Protein AF-A0A0D8I6P5-F1 (afdb_monomer_lite)

Foldseek 3Di:
DDKAWPCVVCVVVVCVVCVVVQFPDWTWIDDDQKIKIWTQGPLRKIKIKIFHPQFEDDPVVSVVVDVNPDPDDLVQWDWDGDRHITMTTGDDPVPDD

Structure (mmCIF, N/CA/C/O backbone):
data_AF-A0A0D8I6P5-F1
#
_entry.id   AF-A0A0D8I6P5-F1
#
loop_
_atom_site.group_PDB
_atom_site.id
_atom_site.type_symbol
_atom_site.label_atom_id
_atom_site.label_alt_id
_atom_site.label_comp_id
_atom_site.label_asym_id
_atom_site.label_entity_id
_atom_site.label_seq_id
_atom_site.pdbx_PDB_ins_code
_atom_site.Cartn_x
_atom_site.Cartn_y
_atom_site.Cartn_z
_atom_site.occupancy
_atom_site.B_iso_or_equiv
_atom_site.auth_seq_id
_atom_site.auth_comp_id
_atom_site.auth_asym_id
_atom_site.auth_atom_id
_atom_site.pdbx_PDB_model_num
ATOM 1 N N . MET A 1 1 ? 17.373 2.447 6.001 1.00 71.81 1 MET A N 1
ATOM 2 C CA . MET A 1 1 ? 16.745 2.753 4.696 1.00 71.81 1 MET A CA 1
ATOM 3 C C . MET A 1 1 ? 15.381 3.371 4.940 1.00 71.81 1 MET A C 1
ATOM 5 O O . MET A 1 1 ? 14.626 2.825 5.745 1.00 71.81 1 MET A O 1
ATOM 9 N N . THR A 1 2 ? 15.115 4.498 4.289 1.00 90.62 2 THR A N 1
ATOM 10 C CA . THR A 1 2 ? 13.965 5.382 4.540 1.00 90.62 2 THR A CA 1
ATOM 11 C C . THR A 1 2 ? 12.916 5.199 3.447 1.00 90.62 2 THR A C 1
ATOM 13 O O . THR A 1 2 ? 13.270 4.860 2.320 1.00 90.62 2 THR A O 1
ATOM 16 N N . ILE A 1 3 ? 11.640 5.362 3.791 1.00 96.06 3 ILE A N 1
ATOM 17 C CA . ILE A 1 3 ? 10.541 5.406 2.823 1.00 96.06 3 ILE A CA 1
ATOM 18 C C . ILE A 1 3 ? 10.398 6.840 2.309 1.00 96.06 3 ILE A C 1
ATOM 20 O O . ILE A 1 3 ? 10.433 7.776 3.105 1.00 96.06 3 ILE A O 1
ATOM 24 N N . ILE A 1 4 ? 10.300 7.019 0.994 1.00 97.56 4 ILE A N 1
ATOM 25 C CA . ILE A 1 4 ? 10.283 8.343 0.360 1.00 97.56 4 ILE A CA 1
ATOM 26 C C . ILE A 1 4 ? 8.926 8.542 -0.302 1.00 97.56 4 ILE A C 1
ATOM 28 O O . ILE A 1 4 ? 8.480 7.681 -1.056 1.00 97.56 4 ILE A O 1
ATOM 32 N N . ASN A 1 5 ? 8.266 9.663 -0.016 1.00 97.81 5 ASN A N 1
ATOM 33 C CA . ASN A 1 5 ? 7.033 10.043 -0.697 1.00 97.81 5 ASN A CA 1
ATOM 34 C C . ASN A 1 5 ? 7.374 10.621 -2.074 1.00 97.81 5 ASN A C 1
ATOM 36 O O . ASN A 1 5 ? 8.112 11.597 -2.162 1.00 97.81 5 ASN A O 1
ATOM 40 N N . VAL A 1 6 ? 6.825 10.014 -3.123 1.00 98.06 6 VAL A N 1
ATOM 41 C CA . VAL A 1 6 ? 7.023 10.396 -4.530 1.00 98.06 6 VAL A CA 1
ATOM 42 C C . VAL A 1 6 ? 5.682 10.678 -5.222 1.00 98.06 6 VAL A C 1
ATOM 44 O O . VAL A 1 6 ? 5.496 10.471 -6.423 1.00 98.06 6 VAL A O 1
ATOM 47 N N . SER A 1 7 ? 4.681 11.094 -4.444 1.00 98.06 7 SER A N 1
ATOM 48 C CA . SER A 1 7 ? 3.318 11.324 -4.936 1.00 98.06 7 SER A CA 1
ATOM 49 C C . SER A 1 7 ? 3.259 12.457 -5.960 1.00 98.06 7 SER A C 1
ATOM 51 O O . SER A 1 7 ? 2.495 12.379 -6.921 1.00 98.06 7 SER A O 1
ATOM 53 N N . LYS A 1 8 ? 4.086 13.497 -5.792 1.00 97.50 8 LYS A N 1
ATOM 54 C CA . LYS A 1 8 ? 4.088 14.680 -6.665 1.00 97.50 8 LYS A CA 1
ATOM 55 C C . LYS A 1 8 ? 4.513 14.322 -8.089 1.00 97.50 8 LYS A C 1
ATOM 57 O O . LYS A 1 8 ? 3.872 14.743 -9.048 1.00 97.50 8 LYS A O 1
ATOM 62 N N . GLU A 1 9 ? 5.550 13.504 -8.218 1.00 97.62 9 GLU A N 1
ATOM 63 C CA . GLU A 1 9 ? 6.094 13.014 -9.485 1.00 97.62 9 GLU A CA 1
ATOM 64 C C . GLU A 1 9 ? 5.137 12.033 -10.175 1.00 97.62 9 GLU A C 1
ATOM 66 O O . GLU A 1 9 ? 5.206 11.837 -11.385 1.00 97.62 9 GLU A O 1
ATOM 71 N N . ASN A 1 10 ? 4.215 11.434 -9.416 1.00 97.25 10 ASN A N 1
ATOM 72 C CA . ASN A 1 10 ? 3.278 10.419 -9.889 1.00 97.25 10 ASN A CA 1
ATOM 73 C C . ASN A 1 10 ? 1.815 10.900 -9.887 1.00 97.25 10 ASN A C 1
ATOM 75 O O . ASN A 1 10 ? 0.893 10.082 -9.855 1.00 97.25 10 ASN A O 1
ATOM 79 N N . ALA A 1 11 ? 1.577 12.213 -9.964 1.00 96.69 11 ALA A N 1
ATOM 80 C CA . ALA A 1 11 ? 0.230 12.789 -9.922 1.00 96.69 11 ALA A CA 1
ATOM 81 C C . ALA A 1 11 ? -0.715 12.219 -11.003 1.00 96.69 11 ALA A C 1
ATOM 83 O O . ALA A 1 11 ? -1.900 12.025 -10.743 1.00 96.69 11 ALA A O 1
ATOM 84 N N . GLY A 1 12 ? -0.201 11.907 -12.200 1.00 97.06 12 GLY A N 1
ATOM 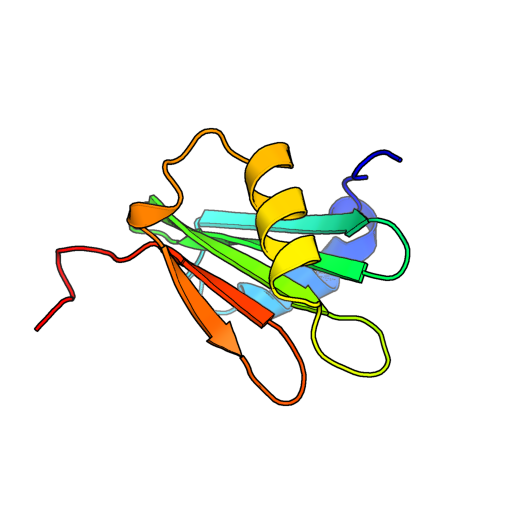85 C CA . GLY A 1 12 ? -0.981 11.256 -13.261 1.00 97.06 12 GLY A CA 1
ATOM 86 C C . GLY A 1 12 ? -1.459 9.854 -12.870 1.00 97.06 12 GLY A C 1
ATOM 87 O O . GLY A 1 12 ? -2.637 9.542 -13.010 1.00 97.06 12 GLY A O 1
ATOM 88 N N . THR A 1 13 ? -0.571 9.040 -12.298 1.00 95.69 13 THR A N 1
ATOM 89 C CA . THR A 1 13 ? -0.900 7.701 -11.785 1.00 95.69 13 THR A CA 1
ATOM 90 C C . THR A 1 13 ? -1.926 7.771 -10.659 1.00 95.69 13 THR A C 1
ATOM 92 O O . THR A 1 13 ? -2.869 6.988 -10.640 1.00 95.69 13 THR A O 1
ATOM 95 N N . ILE A 1 14 ? -1.785 8.740 -9.750 1.00 97.25 14 ILE A N 1
ATOM 96 C CA . ILE A 1 14 ? -2.745 8.966 -8.663 1.00 97.25 14 ILE A CA 1
ATOM 97 C C . ILE A 1 14 ? -4.141 9.273 -9.216 1.00 97.25 14 ILE A C 1
ATOM 99 O O . ILE A 1 14 ? -5.121 8.700 -8.745 1.00 97.25 14 ILE A O 1
ATOM 103 N N . ARG A 1 15 ? -4.236 10.123 -10.248 1.00 96.56 15 ARG A N 1
ATOM 104 C CA . ARG A 1 15 ? -5.515 10.426 -10.911 1.00 96.56 15 ARG A CA 1
ATOM 105 C C . ARG A 1 15 ? -6.154 9.187 -11.535 1.00 96.56 15 ARG A C 1
ATOM 107 O O . ARG A 1 15 ? -7.361 9.036 -11.428 1.00 96.56 15 ARG A O 1
ATOM 114 N N . LEU A 1 16 ? -5.360 8.304 -12.145 1.00 95.81 16 LEU A N 1
ATOM 115 C CA . LEU A 1 16 ? -5.862 7.050 -12.718 1.00 95.81 16 LEU A CA 1
ATOM 116 C C . LEU A 1 16 ? -6.362 6.081 -11.639 1.00 95.81 16 LEU A C 1
ATOM 118 O O . LEU A 1 16 ? -7.437 5.513 -11.782 1.00 95.81 16 LEU A O 1
ATOM 122 N N . 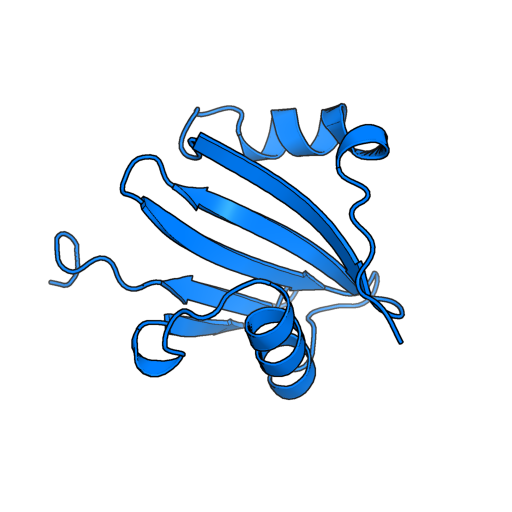ILE A 1 17 ? -5.610 5.918 -10.545 1.00 94.19 17 ILE A N 1
ATOM 123 C CA . ILE A 1 17 ? -6.008 5.057 -9.417 1.00 94.19 17 ILE A CA 1
ATOM 124 C C . ILE A 1 17 ? -7.318 5.542 -8.792 1.00 94.19 17 ILE A C 1
ATOM 126 O O . ILE A 1 17 ? -8.147 4.728 -8.397 1.00 94.19 17 ILE A O 1
ATOM 130 N N . ASN A 1 18 ? -7.500 6.860 -8.694 1.00 95.06 18 ASN A N 1
ATOM 131 C CA . ASN A 1 18 ? -8.657 7.464 -8.043 1.00 95.06 18 ASN A CA 1
ATOM 132 C C . ASN A 1 18 ? -9.708 8.013 -9.019 1.00 95.06 18 ASN A C 1
ATOM 134 O O . ASN A 1 18 ? -10.435 8.940 -8.670 1.00 95.06 18 ASN A O 1
ATOM 138 N N . GLN A 1 19 ? -9.787 7.479 -10.240 1.00 93.56 19 GLN A N 1
ATOM 139 C CA . GLN A 1 19 ? -10.711 7.981 -11.267 1.00 93.56 19 GLN A CA 1
ATOM 140 C C . GLN A 1 19 ? -12.187 7.929 -10.825 1.00 93.56 19 GLN A C 1
ATOM 142 O O . GLN A 1 19 ? -12.961 8.823 -11.155 1.00 93.56 19 GLN A O 1
ATOM 147 N N . ASP A 1 20 ? -12.544 6.930 -10.014 1.00 92.88 20 ASP A N 1
ATOM 148 C CA . ASP A 1 20 ? -13.906 6.696 -9.522 1.00 92.88 20 ASP A CA 1
ATOM 149 C C . ASP A 1 20 ? -14.175 7.373 -8.162 1.00 92.88 20 ASP A C 1
ATOM 151 O O . ASP A 1 20 ? -15.218 7.155 -7.551 1.00 92.88 20 ASP A O 1
ATOM 155 N N . ASN A 1 21 ? -13.236 8.192 -7.662 1.00 92.06 21 ASN A N 1
ATOM 156 C CA . ASN A 1 21 ? -13.296 8.864 -6.353 1.00 92.06 21 ASN A CA 1
ATOM 157 C C . ASN A 1 21 ? -13.551 7.920 -5.160 1.00 92.06 21 ASN A C 1
ATOM 159 O O . ASN A 1 21 ? -14.126 8.318 -4.147 1.00 92.06 21 ASN A O 1
ATOM 163 N N . LEU A 1 22 ? -13.101 6.666 -5.261 1.00 92.12 22 LEU A N 1
ATOM 164 C CA . LEU A 1 22 ? -13.215 5.664 -4.194 1.00 92.12 22 LEU A CA 1
ATOM 165 C C . LEU A 1 22 ? -12.279 5.951 -3.010 1.00 92.12 22 LEU A C 1
ATOM 167 O O . LEU A 1 22 ? -12.477 5.437 -1.906 1.00 92.12 22 LEU A O 1
ATOM 171 N N . PHE A 1 23 ? -11.254 6.776 -3.228 1.00 95.19 23 PHE A N 1
ATOM 172 C CA . PHE A 1 23 ? -10.258 7.137 -2.232 1.00 95.19 23 PHE A CA 1
ATOM 173 C C . PHE A 1 23 ? -10.303 8.637 -1.945 1.00 95.19 23 PHE A C 1
ATOM 175 O O . PHE A 1 23 ? -10.290 9.469 -2.852 1.00 95.19 23 PHE A O 1
ATOM 182 N N . LYS A 1 24 ? -10.306 9.003 -0.662 1.00 95.44 24 LYS A N 1
ATOM 183 C CA . LYS A 1 24 ? -10.127 10.401 -0.239 1.00 95.44 24 LYS A CA 1
ATOM 184 C C . LYS A 1 24 ? -8.652 10.797 -0.178 1.00 95.44 24 LYS A C 1
ATOM 186 O O . LYS A 1 24 ? -8.324 11.978 -0.177 1.00 95.44 24 LYS A O 1
ATOM 191 N N . GLU A 1 25 ? -7.768 9.805 -0.124 1.00 97.19 25 GLU A N 1
ATOM 192 C CA . GLU A 1 25 ? -6.327 9.997 -0.091 1.00 97.19 25 GLU A CA 1
ATOM 193 C C . GLU A 1 25 ? -5.637 8.882 -0.873 1.00 97.19 25 GLU A C 1
ATOM 195 O O . GLU A 1 25 ? -5.919 7.703 -0.664 1.00 97.19 25 GLU A O 1
ATOM 200 N N . VAL A 1 26 ? -4.711 9.261 -1.751 1.00 98.19 26 VAL A N 1
ATOM 201 C CA . VAL A 1 26 ? -3.817 8.333 -2.443 1.00 98.19 26 VAL A CA 1
ATOM 202 C C . VAL A 1 26 ? -2.416 8.920 -2.407 1.00 98.19 26 VAL A C 1
ATOM 204 O O . VAL A 1 26 ? -2.196 10.050 -2.845 1.00 98.19 26 VAL A O 1
ATOM 207 N N . GLN A 1 27 ? -1.467 8.144 -1.900 1.00 98.44 27 GLN A N 1
ATOM 208 C CA . GLN A 1 27 ? -0.052 8.480 -1.879 1.00 98.44 27 GLN A CA 1
ATOM 209 C C . GLN A 1 27 ? 0.763 7.364 -2.528 1.00 98.44 27 GLN A C 1
ATOM 211 O O . GLN A 1 27 ? 0.414 6.183 -2.465 1.00 98.44 27 GLN A O 1
ATOM 216 N N . ILE A 1 28 ? 1.873 7.745 -3.151 1.00 98.50 28 ILE A N 1
ATOM 217 C CA . ILE A 1 28 ? 2.828 6.813 -3.740 1.00 98.50 28 ILE A CA 1
ATOM 218 C C . ILE A 1 28 ? 4.172 6.999 -3.050 1.00 98.50 28 ILE A C 1
ATOM 220 O O . ILE A 1 28 ? 4.682 8.115 -2.943 1.00 98.50 28 ILE A O 1
ATOM 224 N N . TYR A 1 29 ? 4.756 5.886 -2.614 1.00 98.44 29 TYR A N 1
ATOM 225 C CA . TYR A 1 29 ? 6.065 5.859 -1.978 1.00 98.44 29 TYR A CA 1
ATOM 226 C C . TYR A 1 29 ? 7.036 4.933 -2.703 1.00 98.44 29 TYR A C 1
ATOM 228 O O . TYR A 1 29 ? 6.648 4.002 -3.416 1.00 98.44 29 TYR A O 1
ATOM 236 N N . GLU A 1 30 ? 8.318 5.169 -2.453 1.00 97.44 30 GLU A N 1
ATOM 237 C CA . GLU A 1 30 ? 9.414 4.278 -2.808 1.00 97.44 30 GLU A CA 1
ATOM 238 C C . GLU A 1 30 ? 10.134 3.780 -1.555 1.00 97.44 30 GLU A C 1
ATOM 240 O O . GLU A 1 30 ? 10.395 4.526 -0.605 1.00 97.44 30 GLU A O 1
ATOM 245 N N . TYR A 1 31 ? 10.467 2.490 -1.557 1.00 96.44 31 TYR A N 1
ATOM 246 C CA . TYR A 1 31 ? 11.272 1.863 -0.514 1.00 96.44 31 TYR A CA 1
ATOM 247 C C . TYR A 1 31 ? 12.100 0.726 -1.112 1.00 96.44 31 TYR A C 1
ATOM 249 O O . TYR A 1 31 ? 11.548 -0.274 -1.569 1.00 96.44 31 TYR A O 1
ATOM 257 N N . LYS A 1 32 ? 13.433 0.844 -1.088 1.00 92.94 32 LYS A N 1
ATOM 258 C CA . LYS A 1 32 ? 14.335 -0.070 -1.818 1.00 92.94 32 LYS A CA 1
ATOM 259 C C . LYS A 1 32 ? 13.971 -0.078 -3.317 1.00 92.94 32 LYS A C 1
ATOM 261 O O . LYS A 1 32 ? 13.991 0.970 -3.942 1.00 92.94 32 LYS A O 1
ATOM 266 N N . ASN A 1 33 ? 13.628 -1.235 -3.878 1.00 94.19 33 ASN A N 1
ATOM 267 C CA . ASN A 1 33 ? 13.157 -1.436 -5.250 1.00 94.19 33 ASN A CA 1
ATOM 268 C C . ASN A 1 33 ? 11.623 -1.597 -5.345 1.00 94.19 33 ASN A C 1
ATOM 270 O O . ASN A 1 33 ? 11.124 -2.109 -6.349 1.00 94.19 33 ASN A O 1
ATOM 274 N N . LEU A 1 34 ? 10.885 -1.232 -4.290 1.00 97.44 34 LEU A N 1
ATOM 275 C CA . LEU A 1 34 ? 9.431 -1.346 -4.231 1.00 97.44 34 LEU A CA 1
ATOM 276 C C . LEU A 1 34 ? 8.763 -0.011 -4.539 1.00 97.44 34 LEU A C 1
ATOM 278 O O . LEU A 1 34 ? 9.127 1.022 -3.973 1.00 97.44 34 LEU A O 1
ATOM 282 N N . ARG A 1 35 ? 7.719 -0.078 -5.365 1.00 97.81 35 ARG A N 1
ATOM 283 C CA . ARG A 1 35 ? 6.691 0.952 -5.477 1.00 97.81 35 ARG A CA 1
ATOM 284 C C . ARG A 1 35 ? 5.560 0.594 -4.525 1.00 97.81 35 ARG A C 1
ATOM 286 O O . ARG A 1 35 ? 5.098 -0.547 -4.521 1.00 97.81 35 ARG A O 1
ATOM 293 N N . ILE A 1 36 ? 5.138 1.560 -3.723 1.00 98.50 36 ILE A N 1
ATOM 294 C CA . ILE A 1 36 ? 4.092 1.390 -2.718 1.00 98.50 36 ILE A CA 1
ATOM 295 C C . ILE A 1 36 ? 2.960 2.343 -3.057 1.00 98.50 3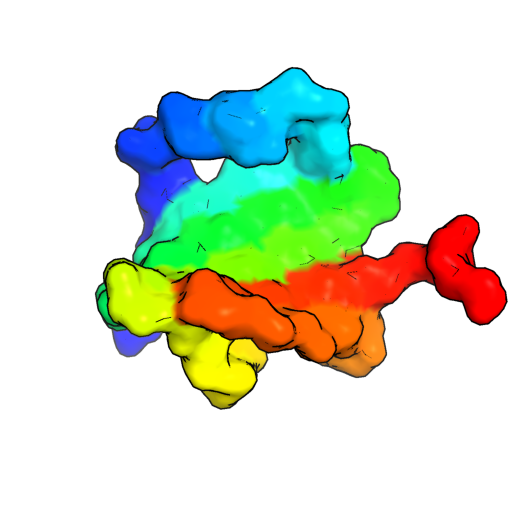6 ILE A C 1
ATOM 297 O O . ILE A 1 36 ? 3.206 3.526 -3.282 1.00 98.50 36 ILE A O 1
ATOM 301 N N . ILE A 1 37 ? 1.737 1.831 -3.068 1.00 98.25 37 ILE A N 1
ATOM 302 C CA . ILE A 1 37 ? 0.527 2.641 -3.173 1.00 98.25 37 ILE A CA 1
ATOM 303 C C . ILE A 1 37 ? -0.180 2.552 -1.826 1.00 98.25 37 ILE A C 1
ATOM 305 O O . ILE A 1 37 ? -0.490 1.457 -1.357 1.00 98.25 37 ILE A O 1
ATOM 309 N N . TYR A 1 38 ? -0.403 3.708 -1.217 1.00 98.44 38 TYR A N 1
ATOM 310 C CA . TYR A 1 38 ? -1.134 3.890 0.027 1.00 98.44 38 TYR A CA 1
ATOM 311 C C . TYR A 1 38 ? -2.433 4.612 -0.305 1.00 98.44 38 TYR A C 1
ATOM 313 O O . TYR A 1 38 ? -2.397 5.703 -0.871 1.00 98.44 38 TYR A O 1
ATOM 321 N N . CYS A 1 39 ? -3.567 4.019 0.040 1.00 97.81 39 CYS A N 1
ATOM 322 C CA . CYS A 1 39 ? -4.877 4.594 -0.224 1.00 97.81 39 CYS A CA 1
ATOM 323 C C . CYS A 1 39 ? -5.716 4.607 1.047 1.00 97.81 39 CYS A C 1
ATOM 325 O O . CYS A 1 39 ? -5.817 3.586 1.720 1.00 97.81 39 CYS A O 1
ATOM 327 N N . VAL A 1 40 ? -6.393 5.719 1.321 1.00 97.00 40 VAL A N 1
ATOM 328 C CA . VAL A 1 40 ? -7.479 5.767 2.303 1.00 97.00 40 VAL A CA 1
ATOM 329 C C . VAL A 1 40 ? -8.789 5.916 1.548 1.00 97.00 40 VAL A C 1
ATOM 331 O O . VAL A 1 40 ? -8.985 6.879 0.801 1.00 97.00 40 VAL A O 1
ATOM 334 N N . THR A 1 41 ? -9.682 4.949 1.727 1.00 95.00 41 THR A N 1
ATOM 335 C CA . THR A 1 41 ? -11.012 4.953 1.114 1.00 95.00 41 THR A CA 1
ATOM 336 C C . THR A 1 41 ? -11.873 6.085 1.673 1.00 95.00 41 THR A C 1
ATOM 338 O O . THR A 1 41 ? -11.596 6.653 2.737 1.00 95.00 41 THR A O 1
ATOM 341 N N . THR A 1 42 ? -12.953 6.413 0.968 1.00 93.75 42 THR A N 1
ATOM 342 C CA . THR A 1 42 ? -13.987 7.341 1.458 1.00 93.75 42 THR A CA 1
ATOM 343 C C . THR A 1 42 ? -14.625 6.885 2.779 1.00 93.75 42 THR A C 1
ATOM 345 O O . THR A 1 42 ? -15.049 7.730 3.561 1.00 93.75 42 THR A O 1
ATOM 348 N N . TYR A 1 43 ? -14.593 5.582 3.081 1.00 91.31 43 TYR A N 1
ATOM 349 C CA . TYR A 1 43 ? -15.061 4.977 4.337 1.00 91.31 43 TYR A CA 1
ATOM 350 C C . TYR A 1 43 ? -13.976 4.861 5.426 1.00 91.31 43 TYR A C 1
ATOM 352 O O . TYR A 1 43 ? -14.149 4.138 6.399 1.00 91.31 43 TYR A O 1
ATOM 360 N N . ASN A 1 44 ? -12.848 5.570 5.294 1.00 93.00 44 ASN A N 1
ATOM 361 C CA . ASN A 1 44 ? -11.725 5.570 6.251 1.00 93.00 44 ASN A CA 1
ATOM 362 C C . ASN A 1 44 ? -10.934 4.253 6.377 1.00 93.00 44 ASN A C 1
ATOM 364 O O . ASN A 1 44 ? -10.125 4.127 7.299 1.00 93.00 44 ASN A O 1
ATOM 368 N N . ALA A 1 45 ? -11.100 3.321 5.440 1.00 95.38 45 ALA A N 1
ATOM 369 C CA . ALA A 1 45 ? -10.301 2.099 5.372 1.00 95.38 45 ALA A CA 1
ATOM 370 C C . ALA A 1 45 ? -8.955 2.354 4.684 1.00 95.38 45 ALA A C 1
ATOM 372 O O . ALA A 1 45 ? -8.904 2.984 3.625 1.00 95.38 45 ALA A O 1
ATOM 373 N N . LEU A 1 46 ? -7.869 1.846 5.258 1.00 97.31 46 LEU A N 1
ATOM 374 C CA . LEU A 1 46 ? -6.519 1.938 4.721 1.00 97.31 46 LEU A CA 1
ATOM 375 C C . LEU A 1 46 ? -6.173 0.709 3.874 1.0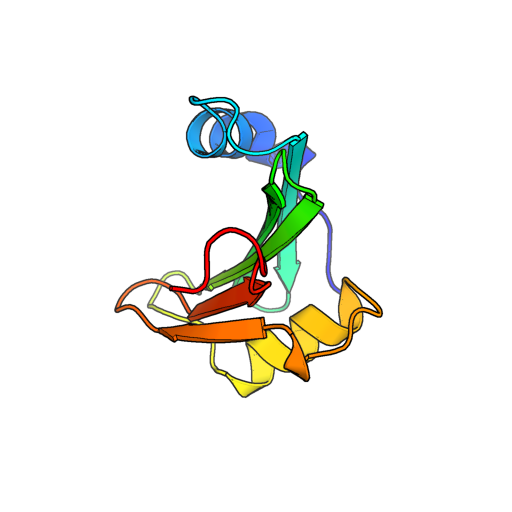0 97.31 46 LEU A C 1
ATOM 377 O O . LEU A 1 46 ? -6.171 -0.420 4.356 1.00 97.31 46 LEU A O 1
ATOM 381 N N . HIS A 1 47 ? -5.784 0.926 2.623 1.00 97.00 47 HIS A N 1
ATOM 382 C CA . HIS A 1 47 ? -5.224 -0.099 1.749 1.00 97.00 47 HIS A CA 1
ATOM 383 C C . HIS A 1 47 ? -3.770 0.242 1.412 1.00 97.00 47 HIS A C 1
ATOM 385 O O . HIS A 1 47 ? -3.467 1.340 0.947 1.00 97.00 47 HIS A O 1
ATOM 391 N N . ILE A 1 48 ? -2.861 -0.711 1.605 1.00 98.31 48 ILE A N 1
ATOM 392 C CA . ILE A 1 48 ? -1.455 -0.584 1.211 1.00 98.31 48 ILE A CA 1
ATOM 393 C C . ILE A 1 48 ? -1.123 -1.716 0.254 1.00 98.31 48 ILE A C 1
ATOM 395 O O . ILE A 1 48 ? -1.298 -2.887 0.580 1.00 98.31 48 ILE A O 1
ATOM 399 N N . SER A 1 49 ? -0.590 -1.376 -0.915 1.00 98.19 49 SER A N 1
ATOM 400 C CA . SER A 1 49 ? -0.042 -2.352 -1.853 1.00 98.19 49 SER A CA 1
ATOM 401 C C . SER A 1 49 ? 1.421 -2.072 -2.149 1.00 98.19 49 SER A C 1
ATOM 403 O O . SER A 1 49 ? 1.859 -0.921 -2.111 1.00 98.19 49 SER A O 1
ATOM 405 N N . ALA A 1 50 ? 2.186 -3.124 -2.429 1.00 98.25 50 ALA A N 1
ATOM 406 C CA . ALA A 1 50 ? 3.579 -2.991 -2.825 1.00 98.25 50 ALA A CA 1
ATOM 407 C C . ALA A 1 50 ? 3.982 -4.016 -3.890 1.00 98.25 50 ALA A C 1
ATOM 409 O O . ALA A 1 50 ? 3.632 -5.203 -3.828 1.00 98.25 50 ALA A O 1
ATOM 410 N N . SER A 1 51 ? 4.782 -3.550 -4.845 1.00 98.00 51 SER A N 1
ATOM 411 C CA . SER A 1 51 ? 5.306 -4.354 -5.947 1.00 98.00 51 SER A CA 1
ATOM 412 C C . SER A 1 51 ? 6.684 -3.875 -6.392 1.00 98.00 51 SER A C 1
ATOM 414 O O . SER A 1 51 ? 7.040 -2.706 -6.258 1.00 98.00 51 SER A O 1
ATOM 416 N N . THR A 1 52 ? 7.443 -4.791 -6.975 1.00 96.44 52 THR A N 1
ATOM 417 C CA . THR A 1 52 ? 8.621 -4.501 -7.799 1.00 96.44 52 THR A CA 1
ATOM 418 C C . THR A 1 52 ? 8.211 -4.475 -9.279 1.00 96.44 52 THR A C 1
ATOM 420 O O . THR A 1 52 ? 7.110 -4.924 -9.611 1.00 96.44 52 THR A O 1
ATOM 423 N N . PRO A 1 53 ? 9.095 -4.061 -10.204 1.00 92.88 53 PRO A N 1
ATOM 424 C CA . PRO A 1 53 ? 8.862 -4.242 -11.641 1.00 92.88 53 PRO A CA 1
ATOM 425 C C . PRO A 1 53 ? 8.638 -5.704 -12.071 1.00 92.88 53 PRO A C 1
ATOM 427 O O . PRO A 1 53 ? 8.071 -5.952 -13.132 1.00 92.88 53 PRO A O 1
ATOM 430 N N . PHE A 1 54 ? 9.072 -6.671 -11.257 1.00 93.38 54 PHE A N 1
ATOM 431 C CA . PHE A 1 54 ? 9.073 -8.095 -11.598 1.00 93.38 54 PHE A CA 1
ATOM 432 C C . PHE A 1 54 ? 7.984 -8.905 -10.887 1.00 93.38 54 PHE A C 1
ATOM 434 O O . PHE A 1 54 ? 7.830 -10.089 -11.173 1.00 93.38 54 PHE A O 1
ATOM 441 N N . GLY A 1 55 ? 7.228 -8.301 -9.967 1.00 95.31 55 GLY A N 1
ATOM 442 C CA . GLY A 1 55 ? 6.209 -9.016 -9.204 1.00 95.31 55 GLY A CA 1
ATOM 443 C C . GLY A 1 55 ? 5.959 -8.448 -7.807 1.00 95.31 55 G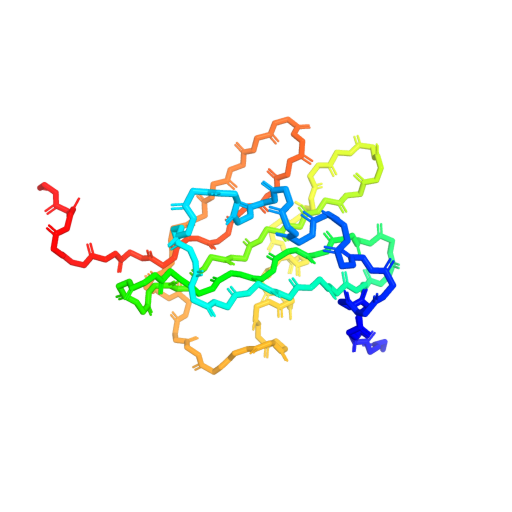LY A C 1
ATOM 444 O O . GLY A 1 55 ? 6.460 -7.368 -7.469 1.00 95.31 55 GLY A O 1
ATOM 445 N N . PRO A 1 56 ? 5.186 -9.170 -6.982 1.00 97.75 56 PRO A N 1
ATOM 446 C CA . PRO A 1 56 ? 4.719 -8.679 -5.695 1.00 97.75 56 PRO A CA 1
ATOM 447 C C . PRO A 1 56 ? 5.845 -8.520 -4.668 1.00 97.75 56 PRO A C 1
ATOM 449 O O . PRO A 1 56 ? 6.857 -9.221 -4.705 1.00 97.75 56 PRO A O 1
ATOM 452 N N . ALA A 1 57 ? 5.646 -7.617 -3.707 1.00 97.38 57 ALA A N 1
ATOM 453 C CA . ALA A 1 57 ? 6.500 -7.546 -2.526 1.00 97.38 57 ALA A CA 1
ATOM 454 C C . ALA A 1 57 ? 6.363 -8.807 -1.657 1.00 97.38 57 ALA A C 1
ATOM 456 O O . ALA A 1 57 ? 5.311 -9.449 -1.616 1.00 97.38 57 ALA A O 1
ATOM 457 N N . SER A 1 58 ? 7.403 -9.127 -0.884 1.00 96.06 58 SER A N 1
ATOM 458 C CA . SER A 1 58 ? 7.290 -10.162 0.144 1.00 96.06 58 SER A CA 1
ATOM 459 C C . SER A 1 58 ? 6.340 -9.712 1.264 1.00 96.06 58 SER A C 1
ATOM 461 O O . SER A 1 58 ? 6.277 -8.525 1.599 1.00 96.06 58 SER A O 1
ATOM 463 N N . LYS A 1 59 ? 5.650 -10.657 1.922 1.00 95.81 59 LYS A N 1
ATOM 464 C CA . LYS A 1 59 ? 4.815 -10.351 3.102 1.00 95.81 59 LYS A CA 1
ATOM 465 C C . LYS A 1 59 ? 5.620 -9.634 4.193 1.00 95.81 59 LYS A C 1
ATOM 467 O O . LYS A 1 59 ? 5.123 -8.702 4.813 1.00 95.81 59 LYS A O 1
ATOM 472 N N . LYS A 1 60 ? 6.884 -10.026 4.399 1.00 96.12 60 LYS A N 1
ATOM 473 C CA . LYS A 1 60 ? 7.786 -9.400 5.378 1.00 96.12 60 LYS A CA 1
ATOM 474 C C . LYS A 1 60 ? 8.065 -7.932 5.047 1.00 96.12 60 LYS A C 1
ATOM 476 O O . LYS A 1 60 ? 8.011 -7.097 5.948 1.00 96.12 60 LYS A O 1
ATOM 481 N N . ASP A 1 61 ? 8.358 -7.613 3.785 1.00 96.25 61 ASP A N 1
ATOM 482 C CA . ASP A 1 61 ? 8.583 -6.224 3.375 1.00 96.25 61 ASP A CA 1
ATOM 483 C C . ASP A 1 61 ? 7.301 -5.402 3.502 1.00 96.25 61 ASP A C 1
ATOM 485 O O . ASP A 1 61 ? 7.356 -4.297 4.037 1.00 96.25 61 ASP A O 1
ATOM 489 N N . LEU A 1 62 ? 6.150 -5.953 3.101 1.00 96.62 62 LEU A N 1
ATOM 490 C CA . LEU A 1 62 ? 4.864 -5.262 3.198 1.00 96.62 62 LEU A CA 1
ATOM 491 C C . LEU A 1 62 ? 4.486 -4.939 4.654 1.00 96.62 62 LEU A C 1
ATOM 493 O O . LEU A 1 62 ? 4.098 -3.813 4.946 1.00 96.62 62 LEU A O 1
ATOM 497 N N . VAL A 1 63 ? 4.692 -5.874 5.588 1.00 96.50 63 VAL A N 1
ATOM 498 C CA . VAL A 1 63 ? 4.499 -5.645 7.036 1.00 96.50 63 VAL A CA 1
ATOM 499 C C . VAL A 1 63 ? 5.454 -4.570 7.570 1.00 96.50 63 VAL A C 1
ATOM 501 O O . VAL A 1 63 ? 5.083 -3.763 8.419 1.00 96.50 63 VAL A O 1
ATOM 504 N N . ASN A 1 64 ? 6.699 -4.541 7.096 1.00 96.12 64 ASN A N 1
ATOM 505 C CA . ASN A 1 64 ? 7.664 -3.519 7.501 1.00 96.12 64 ASN A CA 1
ATOM 506 C C . ASN A 1 64 ? 7.319 -2.132 6.931 1.00 96.12 64 ASN A C 1
ATOM 508 O O . ASN A 1 64 ? 7.520 -1.135 7.616 1.00 96.12 64 ASN A O 1
ATOM 512 N N . ILE A 1 65 ? 6.797 -2.062 5.705 1.00 97.44 65 ILE A N 1
ATOM 513 C CA . ILE A 1 65 ? 6.280 -0.826 5.101 1.00 97.44 65 ILE A CA 1
ATOM 514 C C . ILE A 1 65 ? 5.063 -0.327 5.879 1.00 97.44 65 ILE A C 1
ATOM 516 O O . ILE A 1 65 ? 5.029 0.839 6.255 1.00 97.44 65 ILE A O 1
ATOM 520 N N . PHE A 1 66 ? 4.119 -1.219 6.186 1.00 97.75 66 PHE A N 1
ATOM 521 C CA . PHE A 1 66 ? 2.934 -0.924 6.988 1.00 97.75 66 PHE A CA 1
ATOM 522 C C . PHE A 1 66 ? 3.303 -0.219 8.300 1.00 97.75 66 PHE A C 1
ATOM 524 O O . PHE A 1 66 ? 2.900 0.917 8.521 1.00 97.75 66 PHE A O 1
ATOM 531 N N . LYS A 1 67 ? 4.198 -0.823 9.094 1.00 96.19 67 LYS A N 1
ATOM 532 C CA . LYS A 1 67 ? 4.676 -0.262 10.373 1.00 96.19 67 LYS A CA 1
ATOM 533 C C . LYS A 1 67 ? 5.412 1.079 10.256 1.00 96.19 67 LYS A C 1
ATOM 535 O O . LYS A 1 67 ? 5.687 1.706 11.269 1.00 96.19 67 LYS A O 1
ATOM 540 N N . LYS A 1 68 ? 5.834 1.477 9.052 1.00 96.12 68 LYS A N 1
ATOM 541 C CA . LYS A 1 68 ? 6.501 2.766 8.801 1.00 96.12 68 LYS A CA 1
ATOM 542 C C . LYS A 1 68 ? 5.534 3.861 8.372 1.00 96.12 68 LYS A C 1
ATOM 544 O O . LYS A 1 68 ? 5.903 5.026 8.457 1.00 96.12 68 LYS A O 1
ATOM 549 N N . LEU A 1 69 ? 4.369 3.487 7.851 1.00 96.88 69 LEU A N 1
ATOM 550 C CA . LEU A 1 69 ? 3.386 4.414 7.297 1.00 96.88 69 LEU A CA 1
ATOM 551 C C . LEU A 1 69 ? 2.195 4.638 8.227 1.00 96.88 69 LEU A C 1
ATOM 553 O O . LEU A 1 69 ? 1.479 5.617 8.056 1.00 96.88 69 LEU A O 1
ATOM 557 N N . THR A 1 70 ? 1.955 3.741 9.182 1.00 95.94 70 THR A N 1
ATOM 558 C CA . THR A 1 70 ? 0.809 3.834 10.083 1.00 95.94 70 THR A CA 1
ATOM 559 C C . THR A 1 70 ? 1.078 3.150 11.422 1.00 95.94 70 THR A C 1
ATOM 561 O O . THR A 1 70 ? 1.849 2.191 11.495 1.00 95.94 70 THR A O 1
ATOM 564 N N . ASP A 1 71 ? 0.384 3.623 12.458 1.00 95.88 71 ASP A N 1
ATOM 565 C CA . ASP A 1 71 ? 0.343 3.024 13.797 1.00 95.88 71 ASP A CA 1
ATOM 566 C C . ASP A 1 71 ? -0.876 2.101 13.996 1.00 95.88 71 ASP A C 1
ATOM 568 O O . ASP A 1 71 ? -1.103 1.594 15.096 1.00 95.88 71 ASP A O 1
ATOM 572 N N . LYS A 1 72 ? -1.683 1.874 12.947 1.00 95.56 72 LYS A N 1
ATOM 573 C CA . LYS A 1 72 ? -2.847 0.980 13.011 1.00 95.56 72 LYS A CA 1
ATOM 574 C C . LYS A 1 72 ? -2.435 -0.457 13.374 1.00 95.56 72 LYS A C 1
ATOM 576 O O . LYS A 1 72 ? -1.373 -0.925 12.948 1.00 95.56 72 LYS A O 1
ATOM 581 N N . PRO A 1 73 ? -3.261 -1.197 14.130 1.00 95.81 73 PRO A N 1
ATOM 582 C CA . PRO A 1 73 ? -2.961 -2.580 14.467 1.00 95.81 73 PRO A CA 1
ATOM 583 C C . PRO A 1 73 ? -3.101 -3.469 13.226 1.00 95.81 73 PRO A C 1
ATOM 585 O O . PRO A 1 73 ? -4.094 -3.439 12.508 1.00 95.81 73 PRO A O 1
ATOM 588 N N . ILE A 1 74 ? -2.090 -4.298 12.965 1.00 95.00 74 ILE A N 1
ATOM 589 C CA . ILE A 1 74 ? -2.068 -5.151 11.767 1.00 95.00 74 ILE A CA 1
ATOM 590 C C . ILE A 1 74 ? -3.125 -6.270 11.790 1.00 95.00 74 ILE A C 1
ATOM 592 O O . ILE A 1 74 ? -3.387 -6.876 10.756 1.00 95.00 74 ILE A O 1
ATOM 596 N N . SER A 1 75 ? -3.708 -6.564 12.957 1.00 95.06 75 SER A N 1
ATOM 597 C CA . SER A 1 75 ? -4.809 -7.525 13.113 1.00 95.06 75 SER A CA 1
ATOM 598 C C . SER A 1 75 ? -6.034 -7.155 12.288 1.00 95.06 75 SER A C 1
ATOM 600 O O . SER A 1 75 ? -6.767 -8.044 11.873 1.00 95.06 75 SER A O 1
ATOM 602 N N . ASP A 1 76 ? -6.209 -5.864 12.016 1.00 95.69 76 ASP A N 1
ATOM 603 C CA . ASP A 1 76 ? -7.383 -5.321 11.341 1.00 95.69 76 ASP A CA 1
ATOM 604 C C . ASP A 1 76 ? -7.229 -5.410 9.814 1.00 95.69 76 ASP A C 1
ATOM 606 O O . ASP A 1 76 ? -8.055 -4.902 9.064 1.00 95.69 76 ASP A O 1
ATOM 610 N N . PHE A 1 77 ? -6.150 -6.036 9.327 1.00 96.44 77 PHE A N 1
ATOM 611 C CA . PHE A 1 77 ? -5.787 -6.073 7.917 1.00 96.44 77 PHE A CA 1
ATOM 612 C C . PHE A 1 77 ? -5.759 -7.499 7.378 1.00 96.44 77 PHE A C 1
ATOM 614 O O . PHE A 1 77 ? -5.078 -8.388 7.897 1.00 96.44 77 PHE A O 1
ATOM 621 N N . GLN A 1 78 ? -6.408 -7.694 6.235 1.00 96.62 78 GLN A N 1
ATOM 622 C CA . GLN A 1 78 ? -6.283 -8.905 5.443 1.00 96.62 78 GLN A CA 1
ATOM 623 C C . GLN A 1 78 ? -5.087 -8.796 4.494 1.00 96.62 78 GLN A C 1
ATOM 625 O O . GLN A 1 78 ? -4.940 -7.833 3.740 1.00 96.62 78 GLN A O 1
ATOM 630 N N . PHE A 1 79 ? -4.236 -9.823 4.500 1.00 96.62 79 PHE A N 1
ATOM 631 C CA . PHE A 1 79 ? -3.187 -9.964 3.497 1.00 96.62 79 PHE A CA 1
ATOM 632 C C . PHE A 1 79 ? -3.738 -10.647 2.246 1.00 96.62 79 PHE A C 1
ATOM 634 O O . PHE A 1 79 ? -4.294 -11.742 2.332 1.00 96.62 79 PHE A O 1
ATOM 641 N N . MET A 1 80 ? -3.504 -10.043 1.084 1.00 97.25 80 MET A N 1
ATOM 642 C CA . MET A 1 80 ? -3.848 -10.611 -0.217 1.00 97.25 80 MET A CA 1
ATOM 643 C C . MET A 1 80 ? -2.636 -10.554 -1.146 1.00 97.25 80 MET A C 1
ATOM 645 O O . MET A 1 80 ? -1.893 -9.573 -1.170 1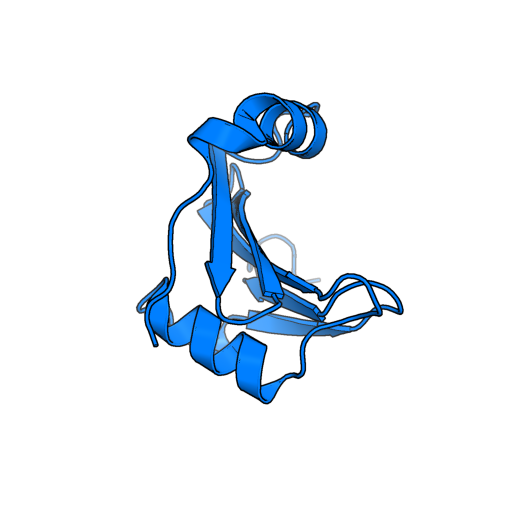.00 97.25 80 MET A O 1
ATOM 649 N N . LEU A 1 81 ? -2.431 -11.610 -1.929 1.00 96.75 81 LEU A N 1
ATOM 650 C CA . LEU A 1 81 ? -1.335 -11.709 -2.886 1.00 96.75 81 LEU A CA 1
ATOM 651 C C . LEU A 1 81 ? -1.888 -11.960 -4.284 1.00 96.75 81 LEU A C 1
ATOM 653 O O . LEU A 1 81 ? -2.732 -12.828 -4.480 1.00 96.75 81 LEU A O 1
ATOM 657 N N . THR A 1 82 ? -1.366 -11.225 -5.257 1.00 96.00 82 THR A N 1
ATOM 658 C CA . THR A 1 82 ? -1.632 -11.440 -6.682 1.00 96.00 82 THR A CA 1
ATOM 659 C C . THR A 1 82 ? -0.317 -11.715 -7.411 1.00 96.00 82 THR A C 1
ATOM 661 O O . THR A 1 82 ? 0.764 -11.592 -6.834 1.00 96.00 82 THR A O 1
ATOM 664 N N . SER A 1 83 ? -0.382 -12.018 -8.709 1.00 94.88 83 SER A N 1
ATOM 665 C CA . SER A 1 83 ? 0.817 -12.141 -9.551 1.00 94.88 83 SER A CA 1
ATOM 666 C C . SER A 1 83 ? 1.580 -10.821 -9.740 1.00 94.88 83 SER A C 1
ATOM 668 O O . SER A 1 83 ? 2.721 -10.840 -10.199 1.00 94.88 83 SER A O 1
ATOM 670 N N . ARG A 1 84 ? 0.977 -9.671 -9.404 1.00 94.25 84 ARG A N 1
ATOM 671 C CA . ARG A 1 84 ? 1.551 -8.335 -9.643 1.00 94.25 84 ARG A CA 1
ATOM 672 C C . ARG A 1 84 ? 1.937 -7.598 -8.367 1.00 94.25 84 ARG A C 1
ATOM 674 O O . ARG A 1 84 ? 2.960 -6.923 -8.351 1.00 94.25 84 ARG A O 1
ATOM 681 N N . ALA A 1 85 ? 1.146 -7.728 -7.309 1.00 97.31 85 ALA A N 1
ATOM 682 C CA . ALA A 1 85 ? 1.323 -6.975 -6.074 1.00 97.31 85 ALA A CA 1
ATOM 683 C C . ALA A 1 85 ? 0.866 -7.764 -4.842 1.00 97.31 85 ALA A C 1
ATOM 685 O O . ALA A 1 85 ? 0.019 -8.661 -4.926 1.00 97.31 85 ALA A O 1
ATOM 686 N N . ALA A 1 86 ? 1.450 -7.407 -3.701 1.00 98.12 86 ALA A N 1
ATOM 687 C CA . ALA A 1 86 ? 0.994 -7.824 -2.385 1.00 98.12 86 ALA A CA 1
ATOM 688 C C . ALA A 1 86 ? 0.226 -6.671 -1.733 1.00 98.12 86 ALA A C 1
ATOM 690 O O . ALA A 1 86 ? 0.614 -5.513 -1.892 1.00 98.12 86 ALA A O 1
ATOM 691 N N . TYR A 1 87 ? -0.832 -6.997 -0.997 1.00 98.31 87 TYR A N 1
ATOM 692 C CA . TYR A 1 87 ? -1.781 -6.051 -0.422 1.00 98.31 87 TYR A CA 1
ATOM 693 C C . TYR A 1 87 ? -1.993 -6.325 1.070 1.00 98.31 87 TYR A C 1
ATOM 695 O O . TYR A 1 87 ? -2.039 -7.478 1.502 1.00 98.31 87 TYR A O 1
ATOM 703 N N . LEU A 1 88 ? -2.141 -5.249 1.837 1.00 98.00 88 LEU A N 1
ATOM 704 C CA . LEU A 1 88 ? -2.756 -5.217 3.158 1.00 98.00 88 LEU A CA 1
ATOM 705 C C . LEU A 1 88 ? -3.994 -4.334 3.040 1.00 98.00 88 LEU A C 1
ATOM 707 O O . LEU A 1 88 ? -3.874 -3.147 2.735 1.00 98.00 88 LEU A O 1
ATOM 711 N N . LEU A 1 89 ? -5.162 -4.930 3.238 1.00 96.69 89 LEU A N 1
ATOM 712 C CA . LEU A 1 89 ? -6.455 -4.267 3.120 1.00 96.69 89 LEU A CA 1
ATOM 713 C C . LEU A 1 89 ? -7.093 -4.223 4.503 1.00 96.69 89 LEU A C 1
ATOM 715 O O . LEU A 1 89 ? -7.300 -5.281 5.097 1.00 96.69 89 LEU A O 1
ATOM 719 N N . GLU A 1 90 ? -7.350 -3.029 5.031 1.00 96.19 90 GLU A N 1
ATOM 720 C CA . GLU A 1 90 ? -8.097 -2.882 6.279 1.00 96.19 90 GLU A CA 1
ATOM 721 C C . GLU A 1 90 ? -9.502 -3.465 6.113 1.00 96.19 90 GLU A C 1
ATOM 723 O O . GLU A 1 90 ? -10.205 -3.163 5.148 1.00 96.19 90 GLU A O 1
ATOM 728 N N . GLN A 1 91 ? -9.898 -4.321 7.048 1.00 87.44 91 GLN A N 1
ATOM 729 C CA . GLN A 1 91 ? -11.235 -4.883 7.098 1.00 87.44 91 GLN A CA 1
ATOM 730 C C . GLN A 1 91 ? -12.198 -3.794 7.557 1.00 87.44 91 GLN A C 1
ATOM 732 O O . GLN A 1 91 ? -12.021 -3.200 8.619 1.00 87.44 91 GLN A O 1
ATOM 737 N N . VAL A 1 92 ? -13.226 -3.528 6.756 1.00 78.75 92 VAL A N 1
ATOM 738 C CA . VAL A 1 92 ? -14.293 -2.599 7.128 1.00 78.75 92 VAL A CA 1
ATOM 739 C C . VAL A 1 92 ? -15.446 -3.429 7.686 1.00 78.75 92 VAL A C 1
ATOM 741 O O . VAL A 1 92 ? -16.011 -4.223 6.932 1.00 78.75 92 VAL A O 1
ATOM 744 N N . PRO A 1 93 ? -15.810 -3.277 8.974 1.00 63.03 93 PRO A N 1
ATOM 745 C CA . PRO A 1 93 ? -16.834 -4.109 9.609 1.00 63.03 93 PRO A CA 1
ATOM 746 C C . PRO A 1 93 ? -18.196 -4.067 8.906 1.00 63.03 93 PRO A C 1
ATOM 748 O O . PRO A 1 93 ? -18.936 -5.039 8.949 1.00 63.03 93 PRO A O 1
ATOM 751 N N . GLU A 1 94 ? -18.517 -2.962 8.230 1.00 58.22 94 GLU A N 1
ATOM 752 C CA . GLU A 1 94 ? -19.801 -2.754 7.543 1.00 58.22 94 GLU A CA 1
ATOM 753 C C . GLU A 1 94 ? -19.965 -3.574 6.247 1.00 58.22 94 GLU A C 1
ATOM 755 O O . GLU A 1 94 ? -21.053 -3.590 5.679 1.00 58.22 94 GLU A O 1
ATOM 760 N N . PHE A 1 95 ? -18.916 -4.271 5.793 1.00 55.44 95 PHE A N 1
ATOM 761 C CA . PHE A 1 95 ? -18.932 -5.117 4.589 1.00 55.44 95 PHE A CA 1
ATOM 762 C C . PHE A 1 95 ? -18.381 -6.531 4.837 1.00 55.44 95 PHE A C 1
ATOM 764 O O . PHE A 1 95 ? -18.060 -7.245 3.886 1.00 55.44 95 PHE A O 1
ATOM 771 N N . ALA A 1 96 ? -18.215 -6.923 6.102 1.00 52.09 96 ALA A N 1
ATOM 772 C CA . ALA A 1 96 ? -17.920 -8.301 6.470 1.00 52.09 96 ALA A CA 1
ATOM 773 C C . ALA A 1 96 ? -19.255 -9.044 6.631 1.00 52.09 96 ALA A C 1
ATOM 775 O O . ALA A 1 96 ? -19.940 -8.844 7.632 1.00 52.09 96 ALA A O 1
ATOM 776 N N . ASP A 1 97 ? -19.629 -9.822 5.612 1.00 45.28 97 ASP A N 1
ATOM 777 C CA . ASP A 1 97 ? -20.787 -10.733 5.645 1.00 45.28 97 ASP A CA 1
ATOM 778 C C . ASP A 1 97 ? -20.720 -11.729 6.820 1.00 45.28 97 ASP A C 1
ATOM 780 O O . ASP A 1 97 ? -19.617 -12.273 7.087 1.00 45.28 97 ASP A O 1
#

Sequence (97 aa):
MTIINVSKENAGTIRLINQDNLFKEVQIYEYKNLRIIYCVTTYNALHISASTPFGPASKKDLVNIFKKLTDKPISDFQFMLTSRAAYLLEQVPEFAD

pLDDT: mean 93.59, std 9.81, range [45.28, 98.5]

Secondary structure (DSSP, 8-state):
---EE-TTTTHHHHHHHTTT--EEEEEEEEETTEEEEEEEETTS-EEEEEEETTEEPPHHHHHHHHHHH--S-GGGEEEEE-SS-EEEEEPPGGG--

Radius of gyration: 12.97 Å; chains: 1; bounding box: 38×27×28 Å

Organism: NCBI:txid84022